Protein AF-A0A350YYF0-F1 (afdb_monomer_lite)

Structure (mmCIF, N/CA/C/O backbone):
data_AF-A0A350YYF0-F1
#
_entry.id   AF-A0A350YYF0-F1
#
loop_
_atom_site.group_PDB
_atom_site.id
_atom_site.type_symbol
_atom_site.label_atom_id
_atom_site.label_alt_id
_atom_site.label_comp_id
_atom_site.label_asym_id
_atom_site.label_entity_id
_atom_site.label_seq_id
_atom_site.pdbx_PDB_ins_code
_atom_site.Cartn_x
_atom_site.Cartn_y
_atom_site.Cartn_z
_atom_site.occupancy
_atom_site.B_iso_or_equiv
_atom_site.auth_seq_id
_atom_site.auth_comp_id
_atom_site.auth_asym_id
_atom_site.auth_atom_id
_atom_site.pdbx_PDB_model_num
ATOM 1 N N . GLN A 1 1 ? 8.478 -20.900 1.222 1.00 65.31 1 GLN A N 1
ATOM 2 C CA . GLN A 1 1 ? 7.999 -19.758 0.409 1.00 65.31 1 GLN A CA 1
ATOM 3 C C . GLN A 1 1 ? 6.576 -19.443 0.838 1.00 65.31 1 GLN A C 1
ATOM 5 O O . GLN A 1 1 ? 5.754 -20.353 0.824 1.00 65.31 1 GLN A O 1
ATOM 10 N N . SER A 1 2 ? 6.290 -18.200 1.234 1.00 78.44 2 SER A N 1
ATOM 11 C CA . SER A 1 2 ? 4.990 -17.809 1.803 1.00 78.44 2 SER A CA 1
ATOM 12 C C . SER A 1 2 ? 3.813 -18.087 0.863 1.00 78.44 2 SER A C 1
ATOM 14 O O . SER A 1 2 ? 2.795 -18.590 1.321 1.00 78.44 2 SER A O 1
ATOM 16 N N . TYR A 1 3 ? 3.976 -17.880 -0.450 1.00 80.44 3 TYR A N 1
ATOM 17 C CA . TYR A 1 3 ? 2.902 -18.092 -1.429 1.00 80.44 3 TYR A CA 1
ATOM 18 C C . TYR A 1 3 ? 2.475 -19.553 -1.605 1.00 80.44 3 TYR A C 1
ATOM 20 O O . TYR A 1 3 ? 1.284 -19.843 -1.720 1.00 80.44 3 TYR A O 1
ATOM 28 N N . LYS A 1 4 ? 3.441 -20.479 -1.588 1.00 78.81 4 LYS A N 1
ATOM 29 C CA . LYS A 1 4 ? 3.162 -21.917 -1.658 1.00 78.81 4 LYS A CA 1
ATOM 30 C C . LYS A 1 4 ? 2.456 -22.400 -0.391 1.00 78.81 4 LYS A C 1
ATOM 32 O O . LYS A 1 4 ? 1.535 -23.203 -0.476 1.00 78.81 4 LYS A O 1
ATOM 37 N N . ASN A 1 5 ? 2.883 -21.899 0.770 1.00 87.50 5 ASN A N 1
ATOM 38 C CA . ASN A 1 5 ? 2.362 -22.333 2.065 1.00 87.50 5 ASN A CA 1
ATOM 39 C C . ASN A 1 5 ? 0.968 -21.763 2.363 1.00 87.50 5 ASN A C 1
ATOM 41 O O . ASN A 1 5 ? 0.161 -22.460 2.965 1.00 87.50 5 ASN A O 1
ATOM 45 N N . SER A 1 6 ? 0.671 -20.530 1.936 1.00 87.25 6 SER A N 1
ATOM 46 C CA . SER A 1 6 ? -0.659 -19.928 2.113 1.00 87.25 6 SER A CA 1
ATOM 47 C C . SER A 1 6 ? -1.697 -20.440 1.113 1.00 87.25 6 SER A C 1
ATOM 49 O O . SER A 1 6 ? -2.891 -20.253 1.313 1.00 87.25 6 SER A O 1
ATOM 51 N N . GLY A 1 7 ? -1.260 -21.053 0.008 1.00 90.31 7 GLY A N 1
ATOM 52 C CA . GLY A 1 7 ? -2.136 -21.483 -1.081 1.00 90.31 7 GLY A CA 1
ATOM 53 C C . GLY A 1 7 ? -2.574 -20.356 -2.022 1.00 90.31 7 GLY A C 1
ATOM 54 O O . GLY A 1 7 ? -3.234 -20.648 -3.019 1.00 90.31 7 GLY A O 1
ATOM 55 N N . ILE A 1 8 ? -2.168 -19.103 -1.768 1.00 89.00 8 ILE A N 1
ATOM 56 C CA . ILE A 1 8 ? -2.560 -17.946 -2.589 1.00 89.00 8 ILE A CA 1
ATOM 57 C C . ILE A 1 8 ? -2.099 -18.093 -4.039 1.00 89.00 8 ILE A C 1
ATOM 59 O O . ILE A 1 8 ? -2.835 -17.747 -4.955 1.00 89.00 8 ILE A O 1
ATOM 63 N N . GLU A 1 9 ? -0.915 -18.672 -4.267 1.00 91.19 9 GLU A N 1
ATOM 64 C CA . GLU A 1 9 ? -0.408 -18.881 -5.625 1.00 91.19 9 GLU A CA 1
ATOM 65 C C . GLU A 1 9 ? -1.273 -19.858 -6.415 1.00 91.19 9 GLU A C 1
ATOM 67 O O . GLU A 1 9 ? -1.524 -19.636 -7.597 1.00 91.19 9 GLU A O 1
ATOM 72 N N . ARG A 1 10 ? -1.740 -20.924 -5.759 1.00 93.25 10 ARG A N 1
ATOM 73 C CA . ARG A 1 10 ? -2.623 -21.908 -6.384 1.00 93.25 10 ARG A CA 1
ATOM 74 C C . ARG A 1 10 ? -3.952 -21.259 -6.754 1.00 93.25 10 ARG A C 1
ATOM 76 O O . ARG A 1 10 ? -4.316 -21.280 -7.919 1.00 93.25 10 ARG A O 1
ATOM 83 N N . VAL A 1 11 ? -4.612 -20.614 -5.788 1.00 94.44 11 VAL A N 1
ATOM 84 C CA . VAL A 1 11 ? -5.923 -19.974 -6.003 1.00 94.44 11 VAL A CA 1
ATOM 85 C C . VAL A 1 11 ? -5.847 -18.887 -7.079 1.00 94.44 11 VAL A C 1
ATOM 87 O O . VAL A 1 11 ? -6.712 -18.822 -7.945 1.00 94.44 11 VAL A O 1
ATOM 90 N N . ALA A 1 12 ? -4.790 -18.070 -7.076 1.00 93.12 12 ALA A N 1
ATOM 91 C CA . ALA A 1 12 ? -4.581 -17.052 -8.101 1.00 93.12 12 ALA A CA 1
ATOM 92 C C . ALA A 1 12 ? -4.430 -17.673 -9.500 1.00 93.12 12 ALA A C 1
ATOM 94 O O . ALA A 1 12 ? -5.075 -17.221 -10.443 1.00 93.12 12 ALA A O 1
ATOM 95 N N . LYS A 1 13 ? -3.617 -18.729 -9.637 1.00 93.88 13 LYS A N 1
ATOM 96 C CA . LYS A 1 13 ? -3.420 -19.420 -10.921 1.00 93.88 13 LYS A CA 1
ATOM 97 C C . LYS A 1 13 ? -4.689 -20.120 -11.407 1.00 93.88 13 LYS A C 1
ATOM 99 O O . LYS A 1 13 ? -4.970 -20.057 -12.601 1.00 93.88 13 LYS A O 1
ATOM 104 N N . ASP A 1 14 ? -5.463 -20.721 -10.505 1.00 96.25 14 ASP A N 1
ATOM 105 C CA . ASP A 1 14 ? -6.756 -21.343 -10.824 1.00 96.25 14 ASP A CA 1
ATOM 106 C C . ASP A 1 14 ? -7.760 -20.303 -11.360 1.00 96.25 14 ASP A C 1
ATOM 108 O O . ASP A 1 14 ? -8.559 -20.605 -12.243 1.00 96.25 14 ASP A O 1
ATOM 112 N N . ALA A 1 15 ? -7.661 -19.051 -10.897 1.00 96.12 15 ALA A N 1
ATOM 113 C CA . ALA A 1 15 ? -8.412 -17.900 -11.405 1.00 96.12 15 ALA A CA 1
ATOM 114 C C . ALA A 1 15 ? -7.751 -17.202 -12.618 1.00 96.12 15 ALA A C 1
ATOM 116 O O . ALA A 1 15 ? -8.106 -16.071 -12.947 1.00 96.12 15 ALA A O 1
ATOM 117 N N . ALA A 1 16 ? -6.778 -17.845 -13.277 1.00 95.50 16 ALA A N 1
ATOM 118 C CA . ALA A 1 16 ? -6.011 -17.317 -14.412 1.00 95.50 16 ALA A CA 1
ATOM 119 C C . ALA A 1 16 ? -5.193 -16.034 -14.129 1.00 95.50 16 ALA A C 1
ATOM 121 O O . ALA A 1 16 ? -4.738 -15.361 -15.059 1.00 95.50 16 ALA A O 1
ATOM 122 N N . ALA A 1 17 ? -4.941 -15.711 -12.858 1.00 94.44 17 ALA A N 1
ATOM 123 C CA . ALA A 1 17 ? -4.064 -14.615 -12.470 1.00 94.44 17 ALA A CA 1
ATOM 124 C C . ALA A 1 17 ? -2.583 -15.033 -12.485 1.00 94.44 17 ALA A C 1
ATOM 126 O O . ALA A 1 17 ? -2.217 -16.203 -12.334 1.00 94.44 17 ALA A O 1
ATOM 127 N N . ARG A 1 18 ? -1.700 -14.042 -12.643 1.00 92.56 18 ARG A N 1
ATOM 128 C CA . ARG A 1 18 ? -0.244 -14.219 -12.554 1.00 92.56 18 ARG A CA 1
ATOM 129 C C . ARG A 1 18 ? 0.251 -13.743 -11.196 1.00 92.56 18 ARG A C 1
ATOM 131 O O . ARG A 1 18 ? -0.083 -12.643 -10.770 1.00 92.56 18 ARG A O 1
ATOM 138 N N . VAL A 1 19 ? 1.092 -14.551 -10.556 1.00 91.44 19 VAL A N 1
ATOM 139 C CA . VAL A 1 19 ? 1.782 -14.184 -9.313 1.00 91.44 19 VAL A CA 1
ATOM 140 C C . VAL A 1 19 ? 3.230 -13.875 -9.645 1.00 91.44 19 VAL A C 1
ATOM 142 O O . VAL A 1 19 ? 3.943 -14.733 -10.165 1.00 91.44 19 VAL A O 1
ATOM 145 N N . TYR A 1 20 ? 3.652 -12.648 -9.354 1.00 91.44 20 TYR A N 1
ATOM 146 C CA . TYR A 1 20 ? 5.023 -12.210 -9.577 1.00 91.44 20 TYR A CA 1
ATOM 147 C C . TYR A 1 20 ? 5.822 -12.270 -8.270 1.00 91.44 20 TYR A C 1
ATOM 149 O O . TYR A 1 20 ? 5.313 -11.860 -7.224 1.00 91.44 20 TYR A O 1
ATOM 157 N N . PRO A 1 21 ? 7.051 -12.811 -8.293 1.00 89.75 21 PRO A N 1
ATOM 158 C CA . PRO A 1 21 ? 7.863 -12.944 -7.094 1.00 89.75 21 PRO A CA 1
ATOM 159 C C . PRO A 1 21 ? 8.482 -11.605 -6.678 1.00 89.75 21 PRO A C 1
ATOM 161 O O . PRO A 1 21 ? 9.102 -10.919 -7.483 1.00 89.75 21 PRO A O 1
ATOM 164 N N . ALA A 1 22 ? 8.416 -11.298 -5.383 1.00 88.75 22 ALA A N 1
ATOM 165 C CA . ALA A 1 22 ? 9.058 -10.124 -4.784 1.00 88.75 22 ALA A CA 1
ATOM 166 C C . ALA A 1 22 ? 10.466 -10.411 -4.208 1.00 88.75 22 ALA A C 1
ATOM 168 O O . ALA A 1 22 ? 11.003 -9.634 -3.426 1.00 88.75 22 ALA A O 1
ATOM 169 N N . ASN A 1 23 ? 11.060 -11.564 -4.533 1.00 89.62 23 ASN A N 1
ATOM 170 C CA . ASN A 1 23 ? 12.356 -12.012 -4.006 1.00 89.62 23 ASN A CA 1
ATOM 171 C C . ASN A 1 23 ? 13.436 -12.175 -5.092 1.00 89.62 23 ASN A C 1
ATOM 173 O O . ASN A 1 23 ? 14.448 -12.832 -4.850 1.00 89.62 23 ASN A O 1
ATOM 177 N N . ASP A 1 24 ? 13.219 -11.608 -6.280 1.00 92.50 24 ASP A N 1
ATOM 178 C CA . ASP A 1 24 ? 14.146 -11.660 -7.410 1.00 92.50 24 ASP A CA 1
ATOM 179 C C . ASP A 1 24 ? 14.297 -10.272 -8.053 1.00 92.50 24 ASP A C 1
ATOM 181 O O . ASP A 1 24 ? 13.342 -9.721 -8.602 1.00 92.50 24 ASP A O 1
ATOM 185 N N . ALA A 1 25 ? 15.518 -9.726 -8.007 1.00 92.81 25 ALA A N 1
ATOM 186 C CA . ALA A 1 25 ? 15.853 -8.382 -8.481 1.00 92.81 25 ALA A CA 1
ATOM 187 C C . ALA A 1 25 ? 15.497 -8.149 -9.956 1.00 92.81 25 ALA A C 1
ATOM 189 O O . ALA A 1 25 ? 15.273 -7.010 -10.358 1.00 92.81 25 ALA A O 1
ATOM 190 N N . ARG A 1 26 ? 15.423 -9.211 -10.771 1.00 95.00 26 ARG A N 1
ATOM 191 C CA . ARG A 1 26 ? 15.107 -9.113 -12.206 1.00 95.00 26 ARG A CA 1
ATOM 192 C C . ARG A 1 26 ? 13.713 -8.547 -12.473 1.00 95.00 26 ARG A C 1
ATOM 194 O O . ARG A 1 26 ? 13.477 -8.034 -13.563 1.00 95.00 26 ARG A O 1
ATOM 201 N N . TYR A 1 27 ? 12.812 -8.624 -11.493 1.00 95.69 27 TYR A N 1
ATOM 202 C CA . TYR A 1 27 ? 11.470 -8.044 -11.566 1.00 95.69 27 TYR A CA 1
ATOM 203 C C . TYR A 1 27 ? 11.419 -6.580 -11.137 1.00 95.69 27 TYR A C 1
ATOM 205 O O . TYR A 1 27 ? 10.331 -6.018 -11.069 1.00 95.69 27 TYR A O 1
ATOM 213 N N . TYR A 1 28 ? 12.554 -5.944 -10.847 1.00 95.75 28 TYR A N 1
ATOM 214 C CA . TYR A 1 28 ? 12.603 -4.567 -10.378 1.00 95.75 28 TYR A CA 1
ATOM 215 C C . TYR A 1 28 ? 13.338 -3.673 -11.375 1.00 95.75 28 TYR A C 1
ATOM 217 O O . TYR A 1 28 ? 14.234 -4.105 -12.097 1.00 95.75 28 TYR A O 1
ATOM 225 N N . SER A 1 29 ? 12.931 -2.412 -11.438 1.00 93.69 29 SER A N 1
ATOM 226 C CA . SER A 1 29 ? 13.503 -1.401 -12.327 1.00 93.69 29 SER A CA 1
ATOM 227 C C . SER A 1 29 ? 13.501 -0.040 -11.647 1.00 93.69 29 SER A C 1
ATOM 229 O O . SER A 1 29 ? 12.696 0.197 -10.747 1.00 93.69 29 SER A O 1
ATOM 231 N N . LEU A 1 30 ? 14.381 0.857 -12.087 1.00 91.38 30 LEU A N 1
ATOM 232 C CA . LEU A 1 30 ? 14.397 2.257 -11.670 1.00 91.38 30 LEU A CA 1
ATOM 233 C C . LEU A 1 30 ? 13.625 3.076 -12.715 1.00 91.38 30 LEU A C 1
ATOM 235 O O . LEU A 1 30 ? 14.156 3.270 -13.809 1.00 91.38 30 LEU A O 1
ATOM 239 N N . PRO A 1 31 ? 12.393 3.541 -12.438 1.00 88.44 31 PRO A N 1
ATOM 240 C CA . PRO A 1 31 ? 11.708 4.432 -13.363 1.00 88.44 31 PRO A CA 1
ATOM 241 C C . PRO A 1 31 ? 12.463 5.752 -13.463 1.00 88.44 31 PRO A C 1
ATOM 243 O O . PRO A 1 31 ? 12.948 6.270 -12.456 1.00 88.44 31 PRO A O 1
ATOM 246 N N . GLU A 1 32 ? 12.506 6.330 -14.659 1.00 84.31 32 GLU A N 1
ATOM 247 C CA . GLU A 1 32 ? 13.204 7.593 -14.917 1.00 84.31 32 GLU A CA 1
ATOM 248 C C . GLU A 1 32 ? 12.725 8.719 -13.985 1.00 84.31 32 GLU A C 1
ATOM 250 O O . GLU A 1 32 ? 13.536 9.422 -13.380 1.00 84.31 32 GLU A O 1
ATOM 255 N N . SER A 1 33 ? 11.413 8.795 -13.749 1.00 82.50 33 SER A N 1
ATOM 256 C CA . SER A 1 33 ? 10.774 9.756 -12.841 1.00 82.50 33 SER A CA 1
ATOM 257 C C . SER A 1 33 ? 11.126 9.569 -11.359 1.00 82.50 33 SER A C 1
ATOM 259 O O . SER A 1 33 ? 10.809 10.434 -10.549 1.00 82.50 33 SER A O 1
ATOM 261 N N . MET A 1 34 ? 11.763 8.456 -10.980 1.00 79.62 34 MET A N 1
ATOM 262 C CA . MET A 1 34 ? 12.244 8.181 -9.618 1.00 79.62 34 MET A CA 1
ATOM 263 C C . MET A 1 34 ? 13.760 7.941 -9.554 1.00 79.62 34 MET A C 1
ATOM 265 O O . MET A 1 34 ? 14.285 7.544 -8.511 1.00 79.62 34 MET A O 1
ATOM 269 N N . SER A 1 35 ? 14.480 8.229 -10.643 1.00 71.06 35 SER A N 1
ATOM 270 C CA . SER A 1 35 ? 15.930 8.028 -10.762 1.00 71.06 35 SER A CA 1
ATOM 271 C C . SER A 1 35 ? 16.732 8.730 -9.661 1.00 71.06 35 SER A C 1
ATOM 273 O O . SER A 1 35 ? 17.637 8.130 -9.082 1.00 71.06 35 SER A O 1
ATOM 275 N N . TYR A 1 36 ? 16.332 9.948 -9.286 1.00 68.69 36 TYR A N 1
ATOM 276 C CA . TYR A 1 36 ? 16.974 10.746 -8.237 1.00 68.69 36 TYR A CA 1
ATOM 277 C C . TYR A 1 36 ? 16.964 10.087 -6.849 1.00 68.69 36 TYR A C 1
ATOM 279 O O . TYR A 1 36 ? 17.801 10.420 -6.015 1.00 68.69 36 TYR A O 1
ATOM 287 N N . LYS A 1 37 ? 16.062 9.126 -6.601 1.00 71.94 37 LYS A N 1
ATOM 288 C CA . LYS A 1 37 ? 15.979 8.407 -5.320 1.00 71.94 37 LYS A CA 1
ATOM 289 C C . LYS A 1 37 ? 16.738 7.085 -5.299 1.00 71.94 37 LYS A C 1
ATOM 291 O O . LYS A 1 37 ? 16.915 6.512 -4.230 1.00 71.94 37 LYS A O 1
ATOM 296 N N . SER A 1 38 ? 17.187 6.578 -6.451 1.00 81.50 38 SER A N 1
ATOM 297 C CA . SER A 1 38 ? 17.850 5.265 -6.554 1.00 81.50 38 SER A CA 1
ATOM 298 C C . SER A 1 38 ? 17.038 4.108 -5.932 1.00 81.50 38 SER A C 1
ATOM 300 O O . SER A 1 38 ? 17.604 3.158 -5.379 1.00 81.50 38 SER A O 1
ATOM 302 N N . ILE A 1 39 ? 15.701 4.185 -6.014 1.00 85.88 39 ILE A N 1
ATOM 303 C CA . ILE A 1 39 ? 14.769 3.166 -5.510 1.00 85.88 39 ILE A CA 1
ATOM 304 C C . ILE A 1 39 ? 14.329 2.274 -6.671 1.00 85.88 39 ILE A C 1
ATOM 306 O O . ILE A 1 39 ? 13.674 2.725 -7.608 1.00 85.88 39 ILE A O 1
ATOM 310 N N . LEU A 1 40 ? 14.657 0.986 -6.587 1.00 92.44 40 LEU A N 1
ATOM 311 C CA . LEU A 1 40 ? 14.166 -0.028 -7.516 1.00 92.44 40 LEU A CA 1
ATOM 312 C C . LEU A 1 40 ? 12.766 -0.482 -7.098 1.00 92.44 40 LEU A C 1
ATOM 314 O O . LEU A 1 40 ? 12.577 -0.928 -5.962 1.00 92.44 40 LEU A O 1
ATOM 318 N N . ILE A 1 41 ? 11.812 -0.415 -8.025 1.00 94.38 41 ILE A N 1
ATOM 319 C CA . ILE A 1 41 ? 10.421 -0.818 -7.793 1.00 94.38 41 ILE A CA 1
ATOM 320 C C . ILE A 1 41 ? 10.000 -1.943 -8.733 1.00 94.38 41 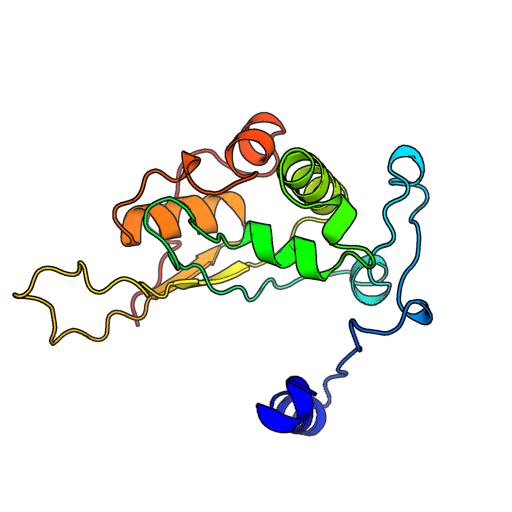ILE A C 1
ATOM 322 O O . ILE A 1 41 ? 10.558 -2.104 -9.819 1.00 94.38 41 ILE A O 1
ATOM 326 N N . HIS A 1 42 ? 8.995 -2.706 -8.321 1.00 96.25 42 HIS A N 1
ATOM 327 C CA . HIS A 1 42 ? 8.527 -3.873 -9.053 1.00 96.25 42 HIS A CA 1
ATOM 328 C C . HIS A 1 42 ? 7.919 -3.501 -10.425 1.00 96.25 42 HIS A C 1
ATOM 330 O O . HIS A 1 42 ? 7.028 -2.658 -10.525 1.00 96.25 42 HIS A O 1
ATOM 336 N N . GLN A 1 43 ? 8.338 -4.176 -11.495 1.00 95.81 43 GLN A N 1
ATOM 337 C CA . GLN A 1 43 ? 7.934 -3.905 -12.882 1.00 95.81 43 GLN A CA 1
ATOM 338 C C . GLN A 1 43 ? 6.429 -4.081 -13.106 1.00 95.81 43 GLN A C 1
ATOM 340 O O . GLN A 1 43 ? 5.834 -3.341 -13.881 1.00 95.81 43 GLN A O 1
ATOM 345 N N . ALA A 1 44 ? 5.779 -5.014 -12.400 1.00 95.56 44 ALA A N 1
ATOM 346 C CA . ALA A 1 44 ? 4.318 -5.136 -12.464 1.00 95.56 44 ALA A CA 1
ATOM 347 C C . ALA A 1 44 ? 3.603 -3.843 -12.027 1.00 95.56 44 ALA A C 1
ATOM 349 O O . ALA A 1 44 ? 2.589 -3.492 -12.612 1.00 95.56 44 ALA A O 1
ATOM 350 N N . PHE A 1 45 ? 4.152 -3.105 -11.056 1.00 95.69 45 PHE A N 1
ATOM 351 C CA . PHE A 1 45 ? 3.612 -1.812 -10.629 1.00 95.69 45 PHE A CA 1
ATOM 352 C C . PHE A 1 45 ? 3.916 -0.700 -11.645 1.00 95.69 45 PHE A C 1
ATOM 354 O O . PHE A 1 45 ? 3.051 0.127 -11.937 1.00 95.69 45 PHE A O 1
ATOM 361 N N . VAL A 1 46 ? 5.103 -0.721 -12.264 1.00 94.94 46 VAL A N 1
ATOM 362 C CA . VAL A 1 46 ? 5.456 0.182 -13.379 1.00 94.94 46 VAL A CA 1
ATOM 363 C C . VAL A 1 46 ? 4.479 0.023 -14.545 1.00 94.94 46 VAL A C 1
ATOM 365 O O . VAL A 1 46 ? 3.957 1.017 -15.043 1.00 94.94 46 VAL A O 1
ATOM 368 N N . ASN A 1 47 ? 4.175 -1.219 -14.919 1.00 94.81 47 ASN A N 1
ATOM 369 C CA . ASN A 1 47 ? 3.379 -1.548 -16.102 1.00 94.81 47 ASN A CA 1
ATOM 370 C C . ASN A 1 47 ? 1.862 -1.562 -15.858 1.00 94.81 47 ASN A C 1
ATOM 372 O O . ASN A 1 47 ? 1.108 -1.701 -16.813 1.00 94.81 47 ASN A O 1
ATOM 376 N N . ALA A 1 48 ? 1.401 -1.474 -14.608 1.00 95.69 48 ALA A N 1
ATOM 377 C CA . ALA A 1 48 ? -0.025 -1.503 -14.298 1.00 95.69 48 ALA A CA 1
ATOM 378 C C . ALA A 1 48 ? -0.721 -0.192 -14.693 1.00 95.69 48 ALA A C 1
ATOM 380 O O . ALA A 1 48 ? -0.283 0.883 -14.280 1.00 95.69 48 ALA A O 1
ATOM 381 N N . ASP A 1 49 ? -1.839 -0.285 -15.410 1.00 96.44 49 ASP A N 1
ATOM 382 C CA . ASP A 1 49 ? -2.730 0.857 -15.660 1.00 96.44 49 ASP A CA 1
ATOM 383 C C . ASP A 1 49 ? -3.610 1.156 -14.438 1.00 96.44 49 ASP A C 1
ATOM 385 O O . ASP A 1 49 ? -3.839 2.309 -14.073 1.00 96.44 49 ASP A O 1
ATOM 389 N N . ILE A 1 50 ? -4.074 0.089 -13.782 1.00 96.75 50 ILE A N 1
ATOM 390 C CA . ILE A 1 50 ? -4.946 0.125 -12.609 1.00 96.75 50 ILE A CA 1
ATOM 391 C C . ILE A 1 50 ? -4.293 -0.677 -11.487 1.00 96.75 50 ILE A C 1
ATOM 393 O O . ILE A 1 50 ? -3.803 -1.788 -11.696 1.00 96.75 50 ILE A O 1
ATOM 397 N N . ILE A 1 51 ? -4.323 -0.120 -10.283 1.00 97.81 51 ILE A N 1
ATOM 398 C CA . ILE A 1 51 ? -3.846 -0.731 -9.053 1.00 97.81 51 ILE A CA 1
ATOM 399 C C . ILE A 1 51 ? -5.006 -0.820 -8.071 1.00 97.81 51 ILE A C 1
ATOM 401 O O . ILE A 1 51 ? -5.631 0.180 -7.714 1.00 97.81 51 ILE A O 1
ATOM 405 N N . ILE A 1 52 ? -5.222 -2.039 -7.588 1.00 97.62 52 ILE A N 1
ATOM 406 C CA . ILE A 1 52 ? -6.074 -2.323 -6.440 1.00 97.62 52 ILE A CA 1
ATOM 407 C C . ILE A 1 52 ? -5.152 -2.720 -5.288 1.00 97.62 52 ILE A C 1
ATOM 409 O O . ILE A 1 52 ? -4.431 -3.715 -5.372 1.00 97.62 52 ILE A O 1
ATOM 413 N N . ASN A 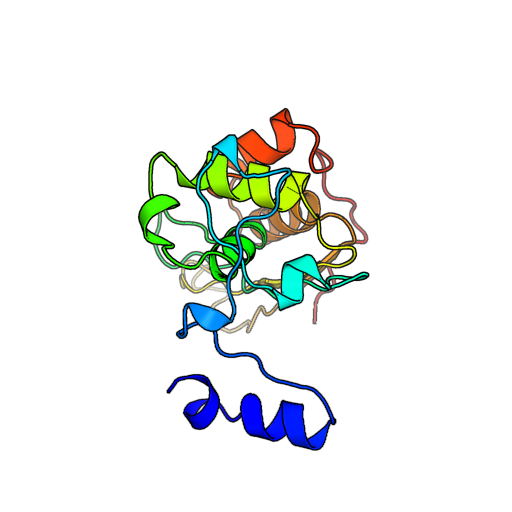1 53 ? -5.151 -1.923 -4.226 1.00 97.56 53 ASN A N 1
ATOM 414 C CA . ASN A 1 53 ? -4.379 -2.166 -3.019 1.00 97.56 53 ASN A CA 1
ATOM 415 C C . ASN A 1 53 ? -5.200 -3.020 -2.043 1.00 97.56 53 ASN A C 1
ATOM 417 O O . ASN A 1 53 ? -6.307 -2.638 -1.668 1.00 97.56 53 ASN A O 1
ATOM 421 N N . LEU A 1 54 ? -4.645 -4.156 -1.615 1.00 95.81 54 LEU A N 1
ATOM 422 C CA . LEU A 1 54 ? -5.278 -5.099 -0.682 1.00 95.81 54 LEU A CA 1
ATOM 423 C C . LEU A 1 54 ? -4.422 -5.275 0.586 1.00 95.81 54 LEU A C 1
ATOM 425 O O . LEU A 1 54 ? -3.729 -6.287 0.717 1.00 95.81 54 LEU A O 1
ATOM 429 N N . PRO A 1 55 ? -4.369 -4.269 1.477 1.00 94.81 55 PRO A N 1
ATOM 430 C CA . PRO A 1 55 ? -3.558 -4.319 2.686 1.00 94.81 55 PRO A CA 1
ATOM 431 C C . PRO A 1 55 ? -4.311 -4.898 3.891 1.00 94.81 55 PRO A C 1
ATOM 433 O O . PRO A 1 55 ? -5.540 -4.960 3.915 1.00 94.81 55 PRO A O 1
ATOM 436 N N . VAL A 1 56 ? -3.545 -5.223 4.935 1.00 91.56 56 VAL A N 1
ATOM 437 C CA . VAL A 1 56 ? -4.059 -5.426 6.295 1.00 91.56 56 VAL A CA 1
ATOM 438 C C . VAL A 1 56 ? -3.611 -4.246 7.153 1.00 91.56 56 VAL A C 1
ATOM 440 O O . VAL A 1 56 ? -2.409 -4.016 7.305 1.00 91.56 56 VAL A O 1
ATOM 443 N N . VAL A 1 57 ? -4.570 -3.512 7.714 1.00 91.19 57 VAL A N 1
ATOM 444 C CA . VAL A 1 57 ? -4.337 -2.458 8.701 1.00 91.19 57 VAL A CA 1
ATOM 445 C C . VAL A 1 57 ? -4.380 -3.077 10.087 1.00 91.19 57 VAL A C 1
ATOM 447 O O . VAL A 1 57 ? -5.375 -3.687 10.476 1.00 91.19 57 VAL A O 1
ATOM 450 N N . SER A 1 58 ? -3.289 -2.943 10.832 1.00 87.12 58 SER A N 1
ATOM 451 C CA . SER A 1 58 ? -3.129 -3.604 12.127 1.00 87.12 58 SER A CA 1
ATOM 452 C C . SER A 1 58 ? -2.309 -2.772 13.102 1.00 87.12 58 SER A C 1
ATOM 454 O O . SER A 1 58 ? -1.564 -1.865 12.727 1.00 87.12 58 SER A O 1
ATOM 456 N N . MET A 1 59 ? -2.431 -3.111 14.382 1.00 81.81 59 MET A N 1
ATOM 457 C CA . MET A 1 59 ? -1.604 -2.565 15.454 1.00 81.81 59 MET A CA 1
ATOM 458 C C . MET A 1 59 ? -0.838 -3.711 16.126 1.00 81.81 59 MET A C 1
ATOM 460 O O . MET A 1 59 ? -1.268 -4.190 17.175 1.00 81.81 59 MET A O 1
ATOM 464 N N . PRO A 1 60 ? 0.280 -4.179 15.544 1.00 69.06 60 PRO A N 1
ATOM 465 C CA . PRO A 1 60 ? 1.057 -5.288 16.102 1.00 69.06 60 PRO A CA 1
ATOM 466 C C . PRO A 1 60 ? 1.727 -4.957 17.446 1.00 69.06 60 PRO A C 1
ATOM 468 O O . PRO A 1 60 ? 2.096 -5.859 18.197 1.00 69.06 60 PRO A O 1
ATOM 471 N N . ARG A 1 61 ? 1.945 -3.668 17.760 1.00 68.00 61 ARG A N 1
ATOM 472 C CA . ARG A 1 61 ? 2.569 -3.176 19.009 1.00 68.00 61 ARG A CA 1
ATOM 473 C C . ARG A 1 61 ? 1.952 -1.833 19.407 1.00 68.00 61 ARG A C 1
ATOM 475 O O . ARG A 1 61 ? 1.462 -1.129 18.533 1.00 68.00 61 ARG A O 1
ATOM 482 N N . GLU A 1 62 ? 2.010 -1.467 20.692 1.00 62.44 62 GLU A N 1
ATOM 483 C CA . GLU A 1 62 ? 1.338 -0.268 21.246 1.00 62.44 62 GLU A CA 1
ATOM 484 C C . GLU A 1 62 ? 1.687 1.057 20.539 1.00 62.44 62 GLU A C 1
ATOM 486 O O . GLU A 1 62 ? 0.877 1.976 20.544 1.00 62.44 62 GLU A O 1
ATOM 491 N N . GLU A 1 63 ? 2.848 1.147 19.887 1.00 64.62 63 GLU A N 1
ATOM 492 C CA . GLU A 1 63 ? 3.322 2.362 19.201 1.00 64.62 63 GLU A CA 1
ATOM 493 C C . GLU A 1 63 ? 3.502 2.180 17.686 1.00 64.62 63 GLU A C 1
ATOM 495 O O . GLU A 1 63 ? 4.018 3.063 17.003 1.00 64.62 63 GLU A O 1
ATOM 500 N N . GLN A 1 64 ? 3.125 1.022 17.140 1.00 73.31 64 GLN A N 1
ATOM 501 C CA . GLN A 1 64 ? 3.325 0.721 15.728 1.00 73.31 64 GLN A CA 1
ATOM 502 C C . GLN A 1 64 ? 1.995 0.375 15.080 1.00 73.31 64 GLN A C 1
ATOM 504 O O . GLN A 1 64 ? 1.521 -0.755 15.187 1.00 73.31 64 GLN A O 1
ATOM 509 N N . VAL A 1 65 ? 1.434 1.348 14.367 1.00 82.69 65 VAL A N 1
ATOM 510 C CA . VAL A 1 65 ? 0.285 1.141 13.488 1.00 82.69 65 VAL A CA 1
ATOM 511 C C . VAL A 1 65 ? 0.806 0.885 12.082 1.00 82.69 65 VAL A C 1
ATOM 513 O O . VAL A 1 65 ? 1.634 1.640 11.566 1.00 82.69 65 VAL A O 1
ATOM 516 N N . LYS A 1 66 ? 0.358 -0.214 11.481 1.00 89.38 66 LYS A N 1
ATOM 517 C CA . LYS A 1 66 ? 0.606 -0.544 10.082 1.00 89.38 66 LYS A CA 1
ATOM 518 C C . LYS A 1 66 ? -0.625 -0.187 9.278 1.00 89.38 66 LYS A C 1
ATOM 520 O O . LYS A 1 66 ? -1.668 -0.790 9.493 1.00 89.38 66 LYS A O 1
ATOM 525 N N . GLY A 1 67 ? -0.485 0.800 8.399 1.00 93.50 67 GLY A N 1
ATOM 526 C CA . GLY A 1 67 ? -1.553 1.276 7.527 1.00 93.50 67 GLY A CA 1
ATOM 527 C C . GLY A 1 67 ? -1.555 0.599 6.158 1.00 93.50 67 GLY A C 1
ATOM 528 O O . GLY A 1 67 ? -0.629 -0.115 5.769 1.00 93.50 67 GLY A O 1
ATOM 529 N N . ALA A 1 68 ? -2.584 0.891 5.381 1.00 95.69 68 ALA A N 1
ATOM 530 C CA . ALA A 1 68 ? -2.723 0.596 3.973 1.00 95.69 68 ALA A CA 1
ATOM 531 C C . ALA A 1 68 ? -1.557 1.151 3.152 1.00 95.69 68 ALA A C 1
ATOM 533 O O . ALA A 1 68 ? -1.074 0.464 2.244 1.00 95.69 68 ALA A O 1
ATOM 534 N N . ILE A 1 69 ? -1.070 2.354 3.488 1.00 95.44 69 ILE A N 1
ATOM 535 C CA . ILE A 1 69 ? 0.089 2.961 2.821 1.00 95.44 69 ILE A CA 1
ATOM 536 C C . ILE A 1 69 ? 1.384 2.161 3.023 1.00 95.44 69 ILE A C 1
ATOM 538 O O . ILE A 1 69 ? 2.247 2.176 2.146 1.00 95.44 69 ILE A O 1
ATOM 542 N N . ASP A 1 70 ? 1.537 1.405 4.119 1.00 93.25 70 ASP A N 1
ATOM 543 C CA . ASP A 1 70 ? 2.730 0.574 4.338 1.00 93.25 70 ASP A CA 1
ATOM 544 C C . ASP A 1 70 ? 2.833 -0.560 3.305 1.00 93.25 70 ASP A C 1
ATOM 546 O O . ASP 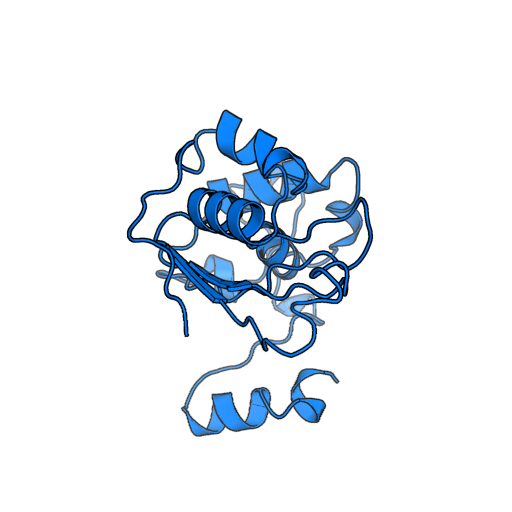A 1 70 ? 3.934 -1.064 3.056 1.00 93.25 70 ASP A O 1
ATOM 550 N N . ASN A 1 71 ? 1.718 -0.973 2.689 1.00 94.50 71 ASN A N 1
ATOM 551 C CA . ASN A 1 71 ? 1.711 -2.060 1.707 1.00 94.50 71 ASN A CA 1
ATOM 552 C C . ASN A 1 71 ? 2.510 -1.703 0.445 1.00 94.50 71 ASN A C 1
ATOM 554 O O . ASN A 1 71 ? 3.140 -2.566 -0.169 1.00 94.50 71 ASN A O 1
ATOM 558 N N . TYR A 1 72 ? 2.594 -0.410 0.122 1.00 94.19 72 TYR A N 1
ATOM 559 C CA . TYR A 1 72 ? 3.414 0.099 -0.975 1.00 94.19 72 TYR A CA 1
ATOM 560 C C . TYR A 1 72 ? 4.910 -0.177 -0.780 1.00 94.19 72 TYR A C 1
ATOM 562 O O . TYR A 1 72 ? 5.637 -0.367 -1.754 1.00 94.19 72 TYR A O 1
ATOM 570 N N . LEU A 1 73 ? 5.385 -0.303 0.462 1.00 91.94 73 LEU A N 1
ATOM 571 C CA . LEU A 1 73 ? 6.780 -0.659 0.737 1.00 91.94 73 LEU A CA 1
ATOM 572 C C . LEU A 1 73 ? 7.141 -2.072 0.246 1.00 91.94 73 LEU A C 1
ATOM 574 O O . LEU A 1 73 ? 8.321 -2.368 0.072 1.00 91.94 73 LEU A O 1
ATOM 578 N N . GLY A 1 74 ? 6.153 -2.946 0.017 1.00 91.06 74 GLY A N 1
ATOM 579 C CA . GLY A 1 74 ? 6.356 -4.268 -0.587 1.00 91.06 74 GLY A CA 1
ATOM 580 C C . GLY A 1 74 ? 6.749 -4.219 -2.068 1.00 91.06 74 GLY A C 1
ATOM 581 O O . GLY A 1 74 ? 7.236 -5.210 -2.607 1.00 91.06 74 GLY A O 1
ATOM 582 N N . LEU A 1 75 ? 6.581 -3.066 -2.721 1.00 93.75 75 LEU A N 1
ATOM 583 C CA . LEU A 1 75 ? 6.942 -2.852 -4.122 1.00 93.75 75 LEU A CA 1
ATOM 584 C C . LEU A 1 75 ? 8.420 -2.497 -4.308 1.00 93.75 75 LEU A C 1
ATOM 586 O O . LEU A 1 75 ? 8.877 -2.429 -5.447 1.00 93.75 75 LEU A O 1
ATOM 590 N N . VAL A 1 76 ? 9.161 -2.266 -3.222 1.00 93.25 76 VAL A N 1
ATOM 591 C CA . VAL A 1 76 ? 10.570 -1.855 -3.239 1.00 93.25 76 VAL A CA 1
ATOM 592 C C . VAL A 1 76 ? 11.482 -3.070 -3.097 1.00 93.25 76 VAL A C 1
ATOM 594 O O . VAL A 1 76 ? 11.261 -3.906 -2.224 1.00 93.25 76 VAL A O 1
ATOM 597 N N . TRP A 1 77 ? 12.532 -3.150 -3.922 1.00 92.19 77 TRP A N 1
ATOM 598 C CA . TRP A 1 77 ? 13.509 -4.247 -3.871 1.00 92.19 77 TRP A CA 1
ATOM 599 C C . TRP A 1 77 ? 14.259 -4.280 -2.532 1.00 92.19 77 TRP A C 1
ATOM 601 O O . TRP A 1 77 ? 14.114 -5.190 -1.720 1.00 92.19 77 TRP A O 1
ATOM 611 N N . GLU A 1 78 ? 15.037 -3.236 -2.261 1.00 86.50 78 GLU A N 1
ATOM 612 C CA . GLU A 1 78 ? 15.800 -3.095 -1.024 1.00 86.50 78 GLU A CA 1
ATOM 613 C C . GLU A 1 78 ? 14.986 -2.309 -0.006 1.00 86.50 78 GLU A C 1
ATOM 615 O O . GLU A 1 78 ? 15.273 -1.148 0.283 1.00 86.50 78 GLU A O 1
ATOM 620 N N . ARG A 1 79 ? 13.953 -2.949 0.554 1.00 81.25 79 ARG A N 1
ATOM 621 C CA . ARG A 1 79 ? 13.037 -2.310 1.513 1.00 81.25 79 ARG A CA 1
ATOM 622 C C . ARG A 1 79 ? 13.757 -1.648 2.691 1.00 81.25 79 ARG A C 1
ATOM 624 O O . ARG A 1 79 ? 13.253 -0.663 3.212 1.00 81.25 79 ARG A O 1
ATOM 631 N N . ASN A 1 80 ? 14.950 -2.117 3.066 1.00 81.44 80 ASN A N 1
ATOM 632 C CA . ASN A 1 80 ? 15.786 -1.503 4.106 1.00 81.44 80 ASN A CA 1
ATOM 633 C C . ASN A 1 80 ? 16.132 -0.030 3.827 1.00 81.44 80 ASN A C 1
ATOM 635 O O . ASN A 1 80 ? 16.293 0.733 4.774 1.00 81.44 80 ASN A O 1
ATOM 639 N N . LYS A 1 81 ? 16.182 0.391 2.555 1.00 80.31 81 LYS A N 1
ATOM 640 C CA . LYS A 1 81 ? 16.336 1.805 2.167 1.00 80.31 81 LYS A CA 1
ATOM 641 C C . LYS A 1 81 ? 15.116 2.664 2.517 1.00 80.31 81 LYS A C 1
ATOM 643 O O . LYS A 1 81 ? 15.213 3.881 2.509 1.00 80.31 81 LYS A O 1
ATOM 648 N N . CYS A 1 82 ? 13.989 2.031 2.829 1.00 81.25 82 CYS A N 1
ATOM 649 C CA . CYS A 1 82 ? 12.695 2.648 3.092 1.00 81.25 82 CYS A CA 1
ATOM 650 C C . CYS A 1 82 ? 12.172 2.364 4.508 1.00 81.25 82 CYS A C 1
ATOM 652 O O . CYS A 1 82 ? 10.967 2.426 4.736 1.00 81.25 82 CYS A O 1
ATOM 654 N N . ILE A 1 83 ? 13.041 2.005 5.459 1.00 75.19 83 ILE A N 1
ATOM 655 C CA . ILE A 1 83 ? 12.664 1.778 6.864 1.00 75.19 83 ILE A CA 1
ATOM 656 C C . ILE A 1 83 ? 13.156 2.948 7.725 1.00 75.19 83 ILE A C 1
ATOM 658 O O . ILE A 1 83 ? 14.184 3.564 7.441 1.00 75.19 83 ILE A O 1
ATOM 662 N N . GLY A 1 84 ? 12.421 3.251 8.797 1.00 75.00 84 GLY A N 1
ATOM 663 C CA . GLY A 1 84 ? 12.783 4.294 9.753 1.00 75.00 84 GLY A CA 1
ATOM 664 C C . GLY A 1 84 ? 12.598 5.685 9.155 1.00 75.00 84 GLY A C 1
ATOM 665 O O . GLY A 1 84 ? 11.527 6.001 8.647 1.00 75.00 84 GLY A O 1
ATOM 666 N N . ILE A 1 85 ? 13.650 6.504 9.191 1.00 67.88 85 ILE A N 1
ATOM 667 C CA . ILE A 1 85 ? 13.611 7.917 8.769 1.00 67.88 85 ILE A CA 1
ATOM 668 C C . ILE A 1 85 ? 13.234 8.066 7.282 1.00 67.88 85 ILE A C 1
ATOM 670 O O . ILE A 1 85 ? 12.616 9.054 6.898 1.00 67.88 85 ILE A O 1
ATOM 674 N N . HIS A 1 86 ? 13.536 7.065 6.450 1.00 81.25 86 HIS A N 1
ATOM 675 C CA . HIS A 1 86 ? 13.258 7.098 5.010 1.00 81.25 86 HIS A CA 1
ATOM 676 C C . HIS A 1 86 ? 11.885 6.530 4.626 1.00 81.25 86 HIS A C 1
ATOM 678 O O . HIS A 1 86 ? 11.513 6.565 3.453 1.00 81.25 86 HIS A O 1
ATOM 684 N N . GLN A 1 87 ? 11.118 6.001 5.587 1.00 87.50 87 GLN A N 1
ATOM 685 C CA . GLN A 1 87 ? 9.842 5.350 5.295 1.00 87.50 87 GLN A CA 1
ATOM 686 C C . GLN A 1 87 ? 8.838 6.321 4.666 1.00 87.50 87 GLN A C 1
ATOM 688 O O . GLN A 1 87 ? 8.315 6.041 3.585 1.00 87.50 87 GLN A O 1
ATOM 693 N N . SER A 1 88 ? 8.608 7.471 5.302 1.00 88.38 88 SER A N 1
ATOM 694 C CA . SER A 1 88 ? 7.674 8.483 4.801 1.00 88.38 88 SER A CA 1
ATOM 695 C C . SER A 1 88 ? 8.061 8.980 3.408 1.00 88.38 88 SER A C 1
ATOM 697 O O . SER A 1 88 ? 7.209 9.132 2.531 1.00 88.38 88 SER A O 1
ATOM 699 N N . GLU A 1 89 ? 9.357 9.179 3.166 1.00 88.38 89 GLU A N 1
ATOM 700 C CA . GLU A 1 89 ? 9.848 9.612 1.863 1.00 88.38 89 GLU A CA 1
ATOM 701 C C . GLU A 1 89 ? 9.601 8.547 0.786 1.00 88.38 89 GLU A C 1
ATOM 703 O O . GLU A 1 89 ? 9.123 8.866 -0.305 1.00 88.38 89 GLU A O 1
ATOM 708 N N . CYS A 1 90 ? 9.879 7.276 1.072 1.00 90.38 90 CYS A N 1
ATOM 709 C CA . CYS A 1 90 ? 9.606 6.209 0.118 1.00 90.38 90 CYS A CA 1
ATOM 710 C C . CYS A 1 90 ? 8.112 6.092 -0.192 1.00 90.38 90 CYS A C 1
ATOM 712 O O . CYS A 1 90 ? 7.743 6.047 -1.363 1.00 90.38 90 CYS A O 1
ATOM 714 N N . ILE A 1 91 ? 7.253 6.089 0.832 1.00 92.75 91 ILE A N 1
ATOM 715 C CA . ILE A 1 91 ? 5.798 5.989 0.654 1.00 92.75 91 ILE A CA 1
ATOM 716 C C . ILE A 1 91 ? 5.286 7.137 -0.219 1.00 92.75 91 ILE A C 1
ATOM 718 O O . ILE A 1 91 ? 4.643 6.890 -1.238 1.00 92.75 91 ILE A O 1
ATOM 722 N N . THR A 1 92 ? 5.619 8.382 0.129 1.00 92.12 92 THR A N 1
ATOM 723 C CA . THR A 1 92 ? 5.176 9.561 -0.634 1.00 92.12 92 THR A CA 1
ATOM 724 C C . THR A 1 92 ? 5.667 9.525 -2.076 1.00 92.12 92 THR A C 1
ATOM 726 O O . THR A 1 92 ? 4.911 9.869 -2.980 1.00 92.12 92 THR A O 1
ATOM 729 N N . SER A 1 93 ? 6.883 9.036 -2.324 1.00 91.44 93 SER A N 1
ATOM 730 C CA . SER A 1 93 ? 7.418 8.875 -3.684 1.00 91.44 93 SER A CA 1
ATOM 731 C C . SER A 1 93 ? 6.630 7.858 -4.495 1.00 91.44 93 SER A C 1
ATOM 733 O O . SER A 1 93 ? 6.275 8.126 -5.640 1.00 91.44 93 SER A O 1
ATOM 735 N N . LEU A 1 94 ? 6.340 6.695 -3.906 1.00 93.69 94 LEU A N 1
ATOM 736 C CA . LEU A 1 94 ? 5.616 5.635 -4.598 1.00 93.69 94 LEU A CA 1
ATOM 737 C C . LEU A 1 94 ? 4.168 6.048 -4.881 1.00 93.69 94 LEU A C 1
ATOM 739 O O . LEU A 1 94 ? 3.677 5.814 -5.983 1.00 93.69 94 LEU A O 1
ATOM 743 N N . LEU A 1 95 ? 3.509 6.702 -3.921 1.00 94.62 95 LEU A N 1
ATOM 744 C CA . LEU A 1 95 ? 2.159 7.240 -4.089 1.00 94.62 95 LEU A CA 1
ATOM 745 C C . LEU A 1 95 ? 2.118 8.392 -5.104 1.00 94.62 95 LEU A C 1
ATOM 747 O O . LEU A 1 95 ? 1.205 8.435 -5.921 1.00 94.62 95 LEU A O 1
ATOM 751 N N . SER A 1 96 ? 3.124 9.275 -5.113 1.00 93.25 96 SER A N 1
ATOM 752 C CA . SER A 1 96 ? 3.241 10.339 -6.126 1.00 93.25 96 SER A CA 1
ATOM 753 C C . SER A 1 96 ? 3.483 9.772 -7.521 1.00 93.25 96 SER A C 1
ATOM 755 O O . SER A 1 96 ? 3.005 10.323 -8.507 1.00 93.25 96 SER A O 1
ATOM 757 N N . TYR A 1 97 ? 4.241 8.677 -7.615 1.00 93.62 97 TYR A N 1
ATOM 758 C CA . TYR A 1 97 ? 4.484 7.999 -8.880 1.00 93.62 97 TYR A CA 1
ATOM 759 C C . TYR A 1 97 ? 3.221 7.310 -9.396 1.00 93.62 97 TYR A C 1
ATOM 761 O O . TYR A 1 97 ? 2.888 7.455 -10.572 1.00 93.62 97 TYR A O 1
ATOM 769 N N . LYS A 1 98 ? 2.533 6.545 -8.537 1.00 94.06 98 LYS A N 1
ATOM 770 C CA . LYS A 1 98 ? 1.284 5.869 -8.899 1.00 94.06 98 LYS A CA 1
ATOM 771 C C . LYS A 1 98 ? 0.461 5.462 -7.667 1.00 94.06 98 LYS A C 1
ATOM 773 O O . LYS A 1 98 ? 0.681 4.406 -7.067 1.00 94.06 98 LYS A O 1
ATOM 778 N N . ALA A 1 99 ? -0.517 6.288 -7.307 1.00 95.06 99 ALA A N 1
ATOM 779 C CA . ALA A 1 99 ? -1.508 5.975 -6.278 1.00 95.06 99 ALA A CA 1
ATOM 780 C C . ALA A 1 99 ? -2.483 4.873 -6.748 1.00 95.06 99 ALA A C 1
ATOM 782 O O . ALA A 1 99 ? -2.680 4.710 -7.957 1.00 95.06 99 ALA A O 1
ATOM 783 N N . PRO A 1 100 ? -3.091 4.103 -5.827 1.00 97.25 100 PRO A N 1
ATOM 784 C CA . PRO A 1 100 ? -4.037 3.069 -6.207 1.00 97.25 100 PRO A CA 1
ATOM 785 C C . PRO A 1 100 ? -5.396 3.685 -6.531 1.00 97.25 100 PRO A C 1
ATOM 787 O O . PRO A 1 100 ? -5.829 4.611 -5.852 1.00 97.25 100 PRO A O 1
ATOM 790 N N . GLN A 1 101 ? -6.093 3.144 -7.528 1.00 96.25 101 GLN A N 1
ATOM 791 C CA . GLN A 1 101 ? -7.461 3.559 -7.850 1.00 96.25 101 GLN A CA 1
ATOM 792 C C . GLN A 1 101 ? -8.473 3.020 -6.838 1.00 96.25 101 GLN A C 1
ATOM 794 O O . GLN A 1 101 ? -9.554 3.577 -6.692 1.00 96.25 101 GLN A O 1
ATOM 799 N N . LEU A 1 102 ? -8.137 1.926 -6.153 1.00 96.19 102 LEU A N 1
ATOM 800 C CA . LEU A 1 102 ? -8.977 1.336 -5.123 1.00 96.19 102 LEU A CA 1
ATOM 801 C C . LEU A 1 102 ? -8.110 0.731 -4.025 1.00 96.19 102 LEU A C 1
ATOM 803 O O . LEU A 1 102 ? -7.163 -0.000 -4.303 1.00 96.19 102 LEU A O 1
ATOM 807 N N . THR A 1 103 ? -8.458 1.000 -2.776 1.00 96.25 103 THR A N 1
ATOM 808 C CA . THR A 1 103 ? -7.917 0.333 -1.595 1.00 96.25 103 THR A CA 1
ATOM 809 C C . THR A 1 103 ? -9.045 -0.406 -0.894 1.00 96.25 103 THR A C 1
ATOM 811 O O . THR A 1 103 ? -10.053 0.200 -0.535 1.00 96.25 103 THR A O 1
ATOM 814 N N . ILE A 1 104 ? -8.868 -1.713 -0.710 1.00 95.38 104 ILE A N 1
ATOM 815 C CA . ILE A 1 104 ? -9.744 -2.573 0.087 1.00 95.38 104 ILE A CA 1
ATOM 816 C C . ILE A 1 104 ? -8.897 -3.088 1.248 1.00 95.38 104 ILE A C 1
ATOM 818 O O . ILE A 1 104 ? -8.128 -4.035 1.088 1.00 95.38 104 ILE A O 1
ATOM 822 N N . ALA A 1 105 ? -8.985 -2.413 2.388 1.00 93.69 105 ALA A N 1
ATOM 823 C CA . ALA A 1 105 ? -8.167 -2.692 3.558 1.00 93.69 105 ALA A CA 1
ATOM 824 C C . ALA A 1 105 ? -8.932 -3.560 4.557 1.00 93.69 105 ALA A C 1
ATOM 826 O O . ALA A 1 105 ? -9.996 -3.162 5.034 1.00 93.69 105 ALA A O 1
ATOM 827 N N . GLU A 1 106 ? -8.377 -4.721 4.897 1.00 91.81 106 GLU A N 1
ATOM 828 C CA . GLU A 1 106 ? -8.833 -5.488 6.055 1.00 91.81 106 GLU A CA 1
ATOM 829 C C . GLU A 1 106 ? -8.306 -4.824 7.326 1.00 91.81 106 GLU A C 1
ATOM 831 O O . GLU A 1 106 ? -7.119 -4.523 7.425 1.00 91.81 106 GLU A O 1
ATOM 836 N N . ILE A 1 107 ? -9.177 -4.591 8.302 1.00 89.19 107 ILE A N 1
ATOM 837 C CA . ILE A 1 107 ? -8.814 -3.942 9.560 1.00 89.19 107 ILE A CA 1
ATOM 838 C C . ILE A 1 107 ? -8.816 -5.006 10.645 1.00 89.19 107 ILE A C 1
ATOM 840 O O . ILE A 1 107 ? -9.869 -5.532 11.014 1.00 89.19 107 ILE A O 1
ATOM 844 N N . TRP A 1 108 ? -7.623 -5.307 11.149 1.00 83.31 108 TRP A N 1
ATOM 845 C CA . TRP A 1 108 ? -7.396 -6.368 12.114 1.00 83.31 108 TRP A CA 1
ATOM 846 C C . TRP A 1 108 ? -6.846 -5.802 13.437 1.00 83.31 108 TRP A C 1
ATOM 848 O O . TRP A 1 108 ? -5.673 -5.415 13.522 1.00 83.31 108 TRP A O 1
ATOM 858 N N . PRO A 1 109 ? -7.653 -5.770 14.511 1.00 70.88 109 PRO A N 1
ATOM 859 C CA . PRO A 1 109 ? -7.195 -5.355 15.831 1.00 70.88 109 PRO A CA 1
ATOM 860 C C . PRO A 1 109 ? -6.381 -6.484 16.495 1.00 70.88 109 PRO A C 1
ATOM 862 O O . PRO A 1 109 ? -6.900 -7.234 17.314 1.00 70.88 109 PRO A O 1
ATOM 865 N N . GLU A 1 110 ? -5.090 -6.630 16.154 1.00 63.81 110 GLU A N 1
ATOM 866 C CA . GLU A 1 110 ? -4.215 -7.687 16.723 1.00 63.81 110 GLU A CA 1
ATOM 867 C C . GLU A 1 110 ? -4.057 -7.574 18.249 1.00 63.81 110 GLU A C 1
ATOM 869 O O . GLU A 1 110 ? -3.826 -8.568 18.939 1.00 63.81 110 GLU A O 1
ATOM 874 N N . ASN A 1 111 ? -4.218 -6.368 18.796 1.00 56.09 111 ASN A N 1
ATOM 875 C CA . ASN A 1 111 ? -4.137 -6.132 20.227 1.00 56.09 111 ASN A CA 1
ATOM 876 C C . ASN A 1 111 ? -5.522 -6.241 20.879 1.00 56.09 111 ASN A C 1
ATOM 878 O O . ASN A 1 111 ? -6.364 -5.353 20.757 1.00 56.09 111 ASN A O 1
ATOM 882 N N . ASN A 1 112 ? -5.697 -7.311 21.659 1.00 48.16 112 ASN A N 1
ATOM 883 C CA . ASN A 1 112 ? -6.828 -7.646 22.539 1.00 48.16 112 ASN A CA 1
ATOM 884 C C . ASN A 1 112 ? -7.108 -6.620 23.672 1.00 48.16 112 ASN A C 1
ATOM 886 O O . ASN A 1 112 ? -7.477 -7.005 24.782 1.00 48.16 112 ASN A O 1
ATOM 890 N N . LYS A 1 113 ? -6.928 -5.314 23.432 1.00 47.50 113 LYS A N 1
ATOM 891 C CA . LYS A 1 113 ? -7.476 -4.237 24.275 1.00 47.50 113 LYS A CA 1
ATOM 892 C C . LYS A 1 113 ? -8.875 -3.811 23.826 1.00 47.50 113 LYS A C 1
ATOM 894 O O . LYS A 1 113 ? -9.375 -2.777 24.256 1.00 47.50 113 LYS A O 1
ATOM 899 N N . ILE A 1 114 ? -9.535 -4.624 23.006 1.00 50.41 114 ILE A N 1
ATOM 900 C CA . ILE A 1 114 ? -10.991 -4.661 23.024 1.00 50.41 114 ILE A CA 1
ATOM 901 C C . ILE A 1 114 ? -11.369 -4.950 24.482 1.00 50.41 114 ILE A C 1
ATOM 903 O O . ILE A 1 114 ? -10.910 -5.944 25.047 1.00 50.41 114 ILE A O 1
ATOM 907 N N . ASP A 1 115 ? -12.102 -4.019 25.099 1.00 50.34 115 ASP A N 1
ATOM 908 C CA . ASP A 1 115 ? -12.673 -4.121 26.446 1.00 50.34 115 ASP A CA 1
ATOM 909 C C . ASP A 1 115 ? -12.978 -5.595 26.791 1.00 50.34 115 ASP A C 1
ATOM 911 O O . ASP A 1 115 ? -13.563 -6.285 25.952 1.00 50.34 115 ASP A O 1
ATOM 915 N N . PRO A 1 116 ? -12.587 -6.122 27.970 1.00 48.50 116 PRO A N 1
ATOM 916 C CA . PRO A 1 116 ? -12.957 -7.469 28.405 1.00 48.50 116 PRO A CA 1
ATOM 917 C C . PRO A 1 116 ? -14.430 -7.833 28.144 1.00 48.50 116 PRO A C 1
ATOM 919 O O . PRO A 1 116 ? -14.715 -9.002 27.891 1.00 48.50 116 PRO A O 1
ATOM 922 N N . SER A 1 117 ? -15.336 -6.844 28.140 1.00 53.06 117 SER A N 1
ATOM 923 C CA . SER A 1 117 ? -16.760 -6.980 27.796 1.00 53.06 117 SER A CA 1
ATOM 924 C C . SER A 1 117 ? -17.065 -7.288 26.314 1.00 53.06 117 SER A C 1
ATOM 926 O O . SER A 1 117 ? -18.154 -7.751 25.989 1.00 53.06 117 SER A O 1
ATOM 928 N N . ASN A 1 118 ? -16.120 -7.050 25.404 1.00 49.44 118 ASN A N 1
ATOM 929 C CA . ASN A 1 118 ? -16.240 -7.205 23.951 1.00 49.44 118 ASN A CA 1
ATOM 930 C C . ASN A 1 118 ? -15.339 -8.326 23.386 1.00 49.44 118 ASN A C 1
ATOM 932 O O . ASN A 1 118 ? -15.257 -8.475 22.167 1.00 49.44 118 ASN A O 1
ATOM 936 N N . ARG A 1 119 ? -14.707 -9.150 24.238 1.00 47.44 119 ARG A N 1
ATOM 937 C CA . ARG A 1 119 ? -13.872 -10.306 23.830 1.00 47.44 119 ARG A CA 1
ATOM 938 C C . ARG A 1 119 ? -14.596 -11.346 22.963 1.00 47.44 119 ARG A C 1
ATOM 940 O O . ARG A 1 119 ? -13.937 -12.162 22.332 1.00 47.44 119 ARG A O 1
ATOM 947 N N . GLU A 1 120 ? -15.927 -11.319 22.932 1.00 46.88 120 GLU A N 1
ATOM 948 C CA . GLU A 1 120 ? -16.760 -12.234 22.140 1.00 46.88 120 GLU A CA 1
ATOM 949 C C . GLU A 1 120 ? -17.082 -11.729 20.724 1.00 46.88 120 GLU A C 1
ATOM 951 O O . GLU A 1 120 ? -17.692 -12.456 19.941 1.00 46.88 120 GLU A O 1
ATOM 956 N N . LYS A 1 121 ? -16.700 -10.498 20.360 1.00 52.75 121 LYS A N 1
ATOM 957 C CA . LYS A 1 121 ? -17.022 -9.937 19.043 1.00 52.75 121 LYS A CA 1
ATOM 958 C C . LYS A 1 121 ? -15.817 -10.022 18.112 1.00 52.75 121 LYS A C 1
ATOM 960 O O . LYS A 1 121 ? -14.865 -9.257 18.233 1.00 52.75 121 LYS A O 1
ATOM 965 N N . ASP A 1 122 ? -15.900 -10.953 17.167 1.00 59.53 122 ASP A N 1
ATOM 966 C CA . ASP A 1 122 ? -15.022 -11.061 15.999 1.00 59.53 122 ASP A CA 1
ATOM 967 C C . ASP A 1 122 ? -15.246 -9.843 15.087 1.00 59.53 122 ASP A C 1
ATOM 969 O O . ASP A 1 122 ? -16.066 -9.848 14.169 1.00 59.53 122 ASP A O 1
ATOM 973 N N . PHE A 1 123 ? -14.602 -8.730 15.429 1.00 62.88 123 PHE A N 1
ATOM 974 C CA . PHE A 1 123 ? -14.725 -7.473 14.709 1.00 62.88 123 PHE A CA 1
ATOM 975 C C . PHE A 1 123 ? -13.737 -7.436 13.543 1.00 62.88 123 PHE A C 1
ATOM 977 O O . PHE A 1 123 ? -12.635 -6.901 13.662 1.00 62.88 123 PHE A O 1
ATOM 984 N N . ARG A 1 124 ? -14.155 -7.992 12.405 1.00 73.12 124 ARG A N 1
ATOM 985 C CA . ARG A 1 124 ? -13.460 -7.832 11.124 1.00 73.12 124 ARG A CA 1
ATOM 986 C C . ARG A 1 124 ? -14.156 -6.752 10.312 1.00 73.12 124 ARG A C 1
ATOM 988 O O . ARG A 1 124 ? -15.316 -6.895 9.938 1.00 73.12 124 ARG A O 1
ATOM 995 N N . PHE A 1 125 ? -13.449 -5.659 10.056 1.00 85.69 125 PHE A N 1
ATOM 996 C CA . PHE A 1 125 ? -13.952 -4.571 9.222 1.00 85.69 125 PHE A CA 1
ATOM 997 C C . PHE A 1 125 ? -13.193 -4.525 7.906 1.00 85.69 125 PHE A C 1
ATOM 999 O O . PHE A 1 125 ? -12.016 -4.888 7.846 1.00 85.69 125 PHE A O 1
ATOM 1006 N N . ILE A 1 126 ? -13.860 -4.027 6.868 1.00 89.75 126 ILE A N 1
ATOM 1007 C CA . ILE A 1 126 ? -13.215 -3.702 5.603 1.00 89.75 126 ILE A CA 1
ATOM 1008 C C . ILE A 1 126 ? -13.460 -2.229 5.289 1.00 89.75 126 ILE A C 1
ATOM 1010 O O . ILE A 1 126 ? -14.598 -1.763 5.229 1.00 89.75 126 ILE A O 1
ATOM 1014 N N . SER A 1 127 ? -12.384 -1.487 5.052 1.00 90.50 127 SER A N 1
ATOM 1015 C CA . SER A 1 127 ? -12.470 -0.168 4.427 1.00 90.50 127 SER A CA 1
ATOM 1016 C C . SER A 1 127 ? -12.371 -0.326 2.915 1.00 90.50 127 SER A C 1
ATOM 1018 O O . SER A 1 127 ? -11.491 -1.032 2.425 1.00 90.50 127 SER A O 1
ATOM 1020 N N . VAL A 1 128 ? -13.259 0.344 2.180 1.00 92.75 128 VAL A N 1
ATOM 1021 C CA . VAL A 1 128 ? -13.226 0.404 0.716 1.00 92.75 128 VAL A CA 1
ATOM 1022 C C . VAL A 1 128 ? -13.194 1.868 0.307 1.00 92.75 128 VAL A C 1
ATOM 1024 O O . VAL A 1 128 ? -14.132 2.617 0.569 1.00 92.75 128 VAL A O 1
ATOM 1027 N N . SER A 1 129 ? -12.100 2.290 -0.320 1.00 92.06 129 SER A N 1
ATOM 1028 C CA . SER A 1 129 ? -11.890 3.694 -0.670 1.00 92.06 129 SER A CA 1
ATOM 1029 C C . SER A 1 129 ? -11.062 3.835 -1.941 1.00 92.06 129 SER A C 1
ATOM 1031 O O . SER A 1 129 ? -10.065 3.142 -2.123 1.00 92.06 129 SER A O 1
ATOM 1033 N N . GLU A 1 130 ? -11.431 4.787 -2.793 1.00 92.12 130 GLU A N 1
ATOM 1034 C CA . GLU A 1 130 ? -10.604 5.246 -3.924 1.00 92.12 130 GLU A CA 1
ATOM 1035 C C . GLU A 1 130 ? -9.422 6.120 -3.469 1.00 92.12 130 GLU A C 1
ATOM 1037 O O . GLU A 1 130 ? -8.557 6.488 -4.255 1.00 92.12 130 GLU A O 1
ATOM 1042 N N . ASP A 1 131 ? -9.384 6.466 -2.1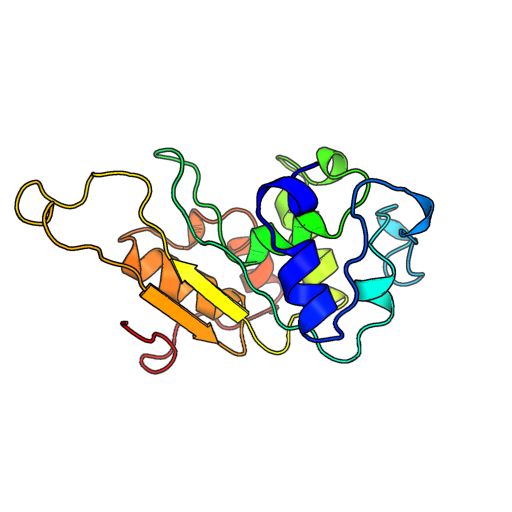83 1.00 93.06 131 ASP A N 1
ATOM 1043 C CA . ASP A 1 131 ? -8.338 7.259 -1.556 1.00 93.06 131 ASP A CA 1
ATOM 1044 C C . ASP A 1 131 ? -7.706 6.441 -0.421 1.00 93.06 131 ASP A C 1
ATOM 1046 O O . ASP A 1 131 ? -8.340 6.171 0.606 1.00 93.06 131 ASP A O 1
ATOM 1050 N N . ILE A 1 132 ? -6.454 6.024 -0.622 1.00 95.00 132 ILE A N 1
ATOM 1051 C CA . ILE A 1 132 ? -5.691 5.224 0.345 1.00 95.00 132 ILE A CA 1
ATOM 1052 C C . ILE A 1 132 ? -5.466 5.967 1.669 1.00 95.00 132 ILE A C 1
ATOM 1054 O O . ILE A 1 132 ? -5.470 5.342 2.727 1.00 95.00 132 ILE A O 1
ATOM 1058 N N . VAL A 1 133 ? -5.330 7.295 1.632 1.00 94.56 133 VAL A N 1
ATOM 1059 C CA . VAL A 1 133 ? -5.139 8.121 2.828 1.00 94.56 133 VAL A CA 1
ATOM 1060 C C . VAL A 1 133 ? -6.432 8.160 3.640 1.00 94.56 133 VAL A C 1
ATOM 1062 O O . VAL A 1 133 ? -6.391 8.019 4.862 1.00 94.56 133 VAL A O 1
ATOM 1065 N N . LEU A 1 134 ? -7.587 8.271 2.975 1.00 92.75 134 LEU A N 1
ATOM 1066 C CA . LEU A 1 134 ? -8.880 8.144 3.653 1.00 92.75 134 LEU A CA 1
ATOM 1067 C C . LEU A 1 134 ? -9.122 6.741 4.202 1.00 92.75 134 LEU A C 1
ATOM 1069 O O . LEU A 1 134 ? -9.682 6.620 5.290 1.00 92.75 134 LEU A O 1
ATOM 1073 N N . SER A 1 135 ? -8.679 5.697 3.492 1.00 92.69 135 SER A N 1
ATOM 1074 C CA . SER A 1 135 ? -8.759 4.321 3.996 1.00 92.69 135 SER A CA 1
ATOM 1075 C C . SER A 1 135 ? -8.000 4.174 5.315 1.00 92.69 135 SER A C 1
ATOM 1077 O O . SER A 1 135 ? -8.525 3.594 6.265 1.00 92.69 135 SER A O 1
ATOM 1079 N N . ASP A 1 136 ? -6.813 4.771 5.421 1.00 93.44 136 ASP A N 1
ATOM 1080 C CA . ASP A 1 136 ? -6.021 4.738 6.650 1.00 93.44 136 ASP A CA 1
ATOM 1081 C C . ASP A 1 136 ? -6.606 5.581 7.781 1.00 93.44 136 ASP A C 1
ATOM 1083 O O . ASP A 1 136 ? -6.643 5.125 8.924 1.00 93.44 136 ASP A O 1
ATOM 1087 N N . GLN A 1 137 ? -7.137 6.769 7.483 1.00 91.75 137 GLN A N 1
ATOM 1088 C CA . GLN A 1 137 ? -7.836 7.583 8.484 1.00 91.75 137 GLN A CA 1
ATOM 1089 C C . GLN A 1 137 ? -9.068 6.859 9.042 1.00 91.75 137 GLN A C 1
ATOM 1091 O O . GLN A 1 137 ? -9.268 6.809 10.257 1.00 91.75 137 GLN A O 1
ATOM 1096 N N . ALA A 1 138 ? -9.872 6.261 8.160 1.00 89.88 138 ALA A N 1
ATOM 1097 C CA . ALA A 1 138 ? -11.022 5.443 8.524 1.00 89.88 138 ALA A CA 1
ATOM 1098 C C . ALA A 1 138 ? -10.613 4.240 9.386 1.00 89.88 138 ALA A C 1
ATOM 1100 O O . ALA A 1 138 ? -11.219 3.977 10.425 1.00 89.88 138 ALA A O 1
ATOM 1101 N N . SER A 1 139 ? -9.556 3.536 8.981 1.00 89.12 139 SER A N 1
ATOM 1102 C CA . SER A 1 139 ? -9.077 2.347 9.683 1.00 89.12 139 SER A CA 1
ATOM 1103 C C . SER A 1 139 ? -8.521 2.677 11.068 1.00 89.12 139 SER A C 1
ATOM 1105 O O . SER A 1 139 ? -8.851 1.996 12.038 1.00 89.12 139 SER A O 1
ATOM 1107 N N . ALA A 1 140 ? -7.748 3.759 11.196 1.00 88.12 140 ALA A N 1
ATOM 1108 C CA . ALA A 1 140 ? -7.276 4.252 12.487 1.00 88.12 140 ALA A CA 1
ATOM 1109 C C . ALA A 1 140 ? -8.443 4.634 13.409 1.00 88.12 140 ALA A C 1
ATOM 1111 O O . ALA A 1 140 ? -8.450 4.247 14.576 1.00 88.12 140 ALA A O 1
ATOM 1112 N N . SER A 1 141 ? -9.469 5.309 12.875 1.00 86.19 141 SER A N 1
ATOM 1113 C CA . SER A 1 141 ? -10.668 5.665 13.640 1.00 86.19 141 SER A CA 1
ATOM 1114 C C . SER A 1 141 ? -11.394 4.433 14.192 1.00 86.19 141 SER A C 1
ATOM 1116 O O . SER A 1 141 ? -11.759 4.430 15.368 1.00 86.19 141 SER A O 1
ATOM 1118 N N . ILE A 1 142 ? -11.544 3.365 13.396 1.00 83.56 142 ILE A N 1
ATOM 1119 C CA . ILE A 1 142 ? -12.137 2.095 13.856 1.00 83.56 142 ILE A CA 1
ATOM 1120 C C . ILE A 1 142 ? -11.307 1.461 14.975 1.00 83.56 142 ILE A C 1
ATOM 1122 O O . ILE A 1 142 ? -11.864 0.936 15.938 1.00 83.56 142 ILE A O 1
ATOM 1126 N N . LEU A 1 143 ? -9.981 1.517 14.859 1.00 81.88 143 LEU A N 1
ATOM 1127 C CA . LEU A 1 143 ? -9.067 0.989 15.870 1.00 81.88 143 LEU A CA 1
ATOM 1128 C C . LEU A 1 143 ? -8.982 1.875 17.129 1.00 81.88 143 LEU A C 1
ATOM 1130 O O . LEU A 1 143 ? -8.314 1.492 18.088 1.00 81.88 143 LEU A O 1
ATOM 1134 N N . GLY A 1 144 ? -9.654 3.033 17.153 1.00 82.81 144 GLY A N 1
ATOM 1135 C CA . GLY A 1 144 ? -9.588 3.991 18.259 1.00 82.81 144 GLY A CA 1
ATOM 1136 C C . GLY A 1 144 ? -8.232 4.692 18.366 1.00 82.81 144 GLY A C 1
ATOM 1137 O O . GLY A 1 144 ? -7.808 5.043 19.466 1.00 82.81 144 GLY A O 1
ATOM 1138 N N . LEU A 1 145 ? -7.541 4.853 17.238 1.00 83.62 145 LEU A N 1
ATOM 1139 C CA . LEU A 1 145 ? -6.188 5.393 17.136 1.00 83.62 145 LEU A CA 1
ATOM 1140 C C . LEU A 1 145 ? -6.195 6.763 16.457 1.00 83.62 145 LEU A C 1
ATOM 1142 O O . LEU A 1 145 ? -7.072 7.074 15.648 1.00 83.62 145 LEU A O 1
ATOM 1146 N N . ASP A 1 146 ? -5.175 7.565 16.752 1.00 87.50 146 ASP A N 1
ATOM 1147 C CA . ASP A 1 146 ? -4.885 8.748 15.949 1.00 87.50 146 ASP A CA 1
ATOM 1148 C C . ASP A 1 146 ? -4.235 8.283 14.639 1.00 87.50 146 ASP A C 1
ATOM 1150 O O . ASP A 1 146 ? -3.210 7.598 14.645 1.00 87.50 146 ASP A O 1
ATOM 1154 N N . TYR A 1 147 ? -4.820 8.654 13.498 1.00 88.44 147 TYR A N 1
ATOM 1155 C CA . TYR A 1 147 ? -4.283 8.288 12.187 1.00 88.44 147 TYR A CA 1
ATOM 1156 C C . TYR A 1 147 ? -2.858 8.814 11.976 1.00 88.44 147 TYR A C 1
ATOM 1158 O O . TYR A 1 147 ? -2.090 8.219 11.2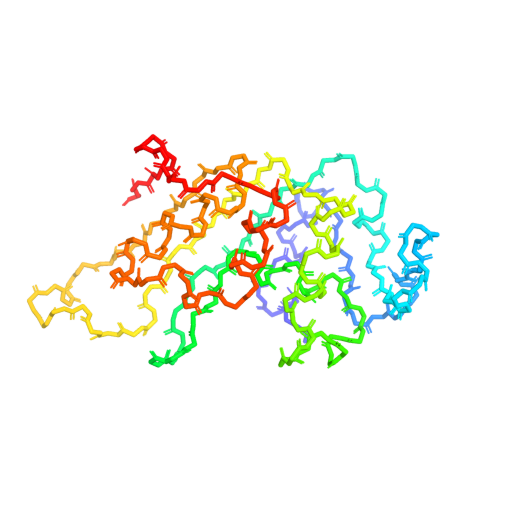23 1.00 88.44 147 TYR A O 1
ATOM 1166 N N . MET A 1 148 ? -2.453 9.874 12.682 1.00 89.81 148 MET A N 1
ATOM 1167 C CA . MET A 1 148 ? -1.081 10.388 12.653 1.00 89.81 148 MET A CA 1
ATOM 1168 C C . MET A 1 148 ? -0.042 9.403 13.207 1.00 89.81 148 MET A C 1
ATOM 1170 O O . MET A 1 148 ? 1.154 9.601 12.995 1.00 89.81 148 MET A O 1
ATOM 1174 N N . GLN A 1 149 ? -0.470 8.332 13.882 1.00 88.50 149 GLN A N 1
ATOM 1175 C CA . GLN A 1 149 ? 0.404 7.240 14.320 1.00 88.50 149 GLN A CA 1
ATOM 1176 C C . GLN A 1 149 ? 0.800 6.298 13.168 1.00 88.50 149 GLN A C 1
ATOM 1178 O O . GLN A 1 149 ? 1.745 5.521 13.312 1.00 88.50 149 GLN A O 1
ATOM 1183 N N . ILE A 1 150 ? 0.116 6.362 12.018 1.00 90.38 150 ILE A N 1
ATOM 1184 C CA . ILE A 1 150 ? 0.488 5.611 10.814 1.00 90.38 150 ILE A CA 1
ATOM 1185 C C . ILE A 1 150 ? 1.679 6.310 10.145 1.00 90.38 150 ILE A C 1
ATOM 1187 O O . ILE A 1 150 ? 1.583 7.430 9.637 1.00 90.38 150 ILE A O 1
ATOM 1191 N N . SER A 1 151 ? 2.830 5.635 10.132 1.00 88.25 151 SER A N 1
ATOM 1192 C CA . SER A 1 151 ? 4.077 6.199 9.606 1.00 88.25 151 SER A CA 1
ATOM 1193 C C . SER A 1 151 ? 3.990 6.479 8.101 1.00 88.25 151 SER A C 1
ATOM 1195 O O . SER A 1 151 ? 3.725 5.583 7.301 1.00 88.25 151 SER A O 1
ATOM 1197 N N . GLY A 1 152 ? 4.255 7.731 7.716 1.00 89.62 152 GLY A N 1
ATOM 1198 C CA . GLY A 1 152 ? 4.153 8.215 6.337 1.00 89.62 152 GLY A CA 1
ATOM 1199 C C . GLY A 1 152 ? 2.819 8.874 5.995 1.00 89.62 152 GLY A C 1
ATOM 1200 O O . GLY A 1 152 ? 2.744 9.574 4.984 1.00 89.62 152 GLY A O 1
ATOM 1201 N N . LEU A 1 153 ? 1.778 8.706 6.821 1.00 92.25 153 LEU A N 1
ATOM 1202 C CA . LEU A 1 153 ? 0.445 9.226 6.506 1.00 92.25 153 LEU A CA 1
ATOM 1203 C C . LEU A 1 153 ? 0.404 10.753 6.594 1.00 92.25 153 LEU A C 1
ATOM 1205 O O . LEU A 1 153 ? -0.157 11.411 5.719 1.00 92.25 153 LEU A O 1
ATOM 1209 N N . LYS A 1 154 ? 1.070 11.328 7.603 1.00 92.06 154 LYS A N 1
ATOM 1210 C CA . LYS A 1 154 ? 1.215 12.782 7.747 1.00 92.06 154 LYS A CA 1
ATOM 1211 C C . LYS A 1 154 ? 1.884 13.402 6.522 1.00 92.06 154 LYS A C 1
ATOM 1213 O O . LYS A 1 154 ? 1.389 14.391 5.988 1.00 92.06 154 LYS A O 1
ATOM 1218 N N . GLU A 1 155 ? 3.001 12.834 6.071 1.00 92.94 155 GLU A N 1
ATOM 1219 C CA . GLU A 1 155 ? 3.716 13.343 4.901 1.00 92.94 155 GLU A CA 1
ATOM 1220 C C . GLU A 1 155 ? 2.893 13.173 3.618 1.00 92.94 155 GLU A C 1
ATOM 1222 O O . GLU A 1 155 ? 2.884 14.079 2.787 1.00 92.94 155 GLU A O 1
ATOM 1227 N N . ALA A 1 156 ? 2.148 12.071 3.477 1.00 93.56 156 ALA A N 1
ATOM 1228 C CA . ALA A 1 156 ? 1.243 11.869 2.347 1.00 93.56 156 ALA A CA 1
ATOM 1229 C C . ALA A 1 156 ? 0.125 12.924 2.297 1.00 93.56 156 ALA A C 1
ATOM 1231 O O . ALA A 1 156 ? -0.140 13.489 1.235 1.00 93.56 156 ALA A O 1
ATOM 1232 N N . ILE A 1 157 ? -0.472 13.247 3.447 1.00 93.50 157 ILE A N 1
ATOM 1233 C CA . ILE A 1 157 ? -1.473 14.313 3.575 1.00 93.50 157 ILE A CA 1
ATOM 1234 C C . ILE A 1 157 ? -0.877 15.673 3.190 1.00 93.50 157 ILE A C 1
ATOM 1236 O O . ILE A 1 157 ? -1.464 16.399 2.391 1.00 93.50 157 ILE A O 1
ATOM 1240 N N . LEU A 1 158 ? 0.293 16.023 3.736 1.00 92.94 158 LEU A N 1
ATOM 1241 C CA . LEU A 1 158 ? 0.952 17.306 3.458 1.00 92.94 158 LEU A CA 1
ATOM 1242 C C . LEU A 1 158 ? 1.359 17.454 1.987 1.00 92.94 158 LEU A C 1
ATOM 1244 O O . LEU A 1 158 ? 1.345 18.562 1.459 1.00 92.94 158 LEU A O 1
ATOM 1248 N N . ALA A 1 159 ? 1.689 16.345 1.324 1.00 92.56 159 ALA A N 1
ATOM 1249 C CA . ALA A 1 159 ? 1.993 16.302 -0.102 1.00 92.56 159 ALA A CA 1
ATOM 1250 C C . ALA A 1 159 ? 0.741 16.335 -1.003 1.00 92.56 159 ALA A C 1
ATOM 1252 O O . ALA A 1 159 ? 0.879 16.347 -2.224 1.00 92.56 159 ALA A O 1
ATOM 1253 N N . GLY A 1 160 ? -0.472 16.342 -0.435 1.00 93.44 160 GLY A N 1
ATOM 1254 C CA . GLY A 1 160 ? -1.721 16.350 -1.200 1.00 93.44 160 GLY A CA 1
ATOM 1255 C C . GLY A 1 160 ? -2.036 15.020 -1.891 1.00 93.44 160 GLY A C 1
ATOM 1256 O O . GLY A 1 160 ? -2.761 15.006 -2.882 1.00 93.44 160 GLY A O 1
ATOM 1257 N N . LEU A 1 161 ? -1.504 13.901 -1.383 1.00 93.12 161 LEU A N 1
ATOM 1258 C CA . LEU A 1 161 ? -1.679 12.557 -1.958 1.00 93.12 161 LEU A CA 1
ATOM 1259 C C . LEU A 1 161 ? -2.983 11.867 -1.522 1.00 93.12 161 LEU A C 1
ATOM 1261 O O . LEU A 1 161 ? -3.182 10.685 -1.793 1.00 93.12 161 LEU A O 1
ATOM 1265 N N . GLY A 1 162 ? -3.862 12.605 -0.847 1.00 88.88 162 GLY A N 1
ATOM 1266 C CA .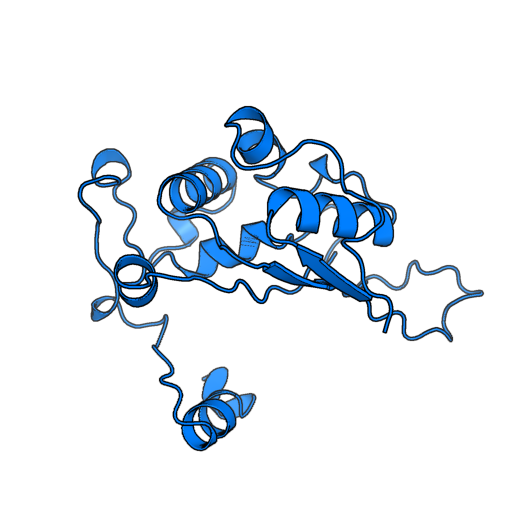 GLY A 1 162 ? -5.189 12.171 -0.438 1.00 88.88 162 GLY A CA 1
ATOM 1267 C C . GLY A 1 162 ? -5.903 13.247 0.377 1.00 88.88 162 GLY A C 1
ATOM 1268 O O . GLY A 1 162 ? -5.370 14.334 0.617 1.00 88.88 162 GLY A O 1
ATOM 1269 N N . ARG A 1 163 ? -7.139 12.964 0.782 1.00 84.25 163 ARG A N 1
ATOM 1270 C CA . ARG A 1 163 ? -8.008 13.897 1.514 1.00 84.25 163 ARG A CA 1
ATOM 1271 C C . ARG A 1 163 ? -7.772 13.812 3.028 1.00 84.25 163 ARG A C 1
ATOM 1273 O O . ARG A 1 163 ? -7.284 12.814 3.544 1.00 84.25 163 ARG A O 1
ATOM 1280 N N . GLN A 1 164 ? -8.129 14.870 3.759 1.00 73.19 164 GLN A N 1
ATOM 1281 C CA . GLN A 1 164 ? -7.878 14.992 5.207 1.00 73.19 164 GLN A CA 1
ATOM 1282 C C . GLN A 1 164 ? -8.991 14.462 6.121 1.00 73.19 164 GLN A C 1
ATOM 1284 O O . GLN A 1 164 ? -8.789 14.449 7.329 1.00 73.19 164 GLN A O 1
ATOM 1289 N N . ASN A 1 165 ? -10.149 14.066 5.581 1.00 70.19 165 ASN A N 1
ATOM 1290 C CA . ASN A 1 165 ? -11.271 13.597 6.396 1.00 70.19 165 ASN A CA 1
ATOM 1291 C C . ASN A 1 165 ? -11.985 12.406 5.740 1.00 70.19 165 ASN A C 1
ATOM 1293 O O . ASN A 1 165 ? -12.389 12.533 4.577 1.00 70.19 165 ASN A O 1
ATOM 1297 N N . PRO A 1 166 ? -12.192 11.288 6.462 1.00 64.62 166 PRO A N 1
ATOM 1298 C CA . PRO A 1 166 ? -12.918 10.136 5.942 1.00 64.62 166 PRO A CA 1
ATOM 1299 C C . PRO A 1 166 ? -14.386 10.489 5.702 1.00 64.62 166 PRO A C 1
ATOM 1301 O O . PRO A 1 166 ? -15.004 11.213 6.487 1.00 64.62 166 PRO A O 1
ATOM 1304 N N . LEU A 1 167 ? -14.956 9.967 4.616 1.00 61.12 167 LEU A N 1
ATOM 1305 C CA . LEU A 1 167 ? -16.393 10.067 4.375 1.00 61.12 167 LEU A CA 1
ATOM 1306 C C . LEU A 1 167 ? -17.106 8.909 5.095 1.00 61.12 167 LEU A C 1
ATOM 1308 O O . LEU A 1 167 ? -16.592 7.788 5.077 1.00 61.12 167 LEU A O 1
ATOM 1312 N N . PRO A 1 168 ? -18.300 9.128 5.680 1.00 56.12 168 PRO A N 1
ATOM 1313 C CA . PRO A 1 168 ? -19.036 8.084 6.402 1.00 56.12 168 PRO A CA 1
ATOM 1314 C C . PRO A 1 168 ? -19.322 6.812 5.582 1.00 56.12 168 PRO A C 1
ATOM 1316 O O . PRO A 1 168 ? -19.524 5.746 6.153 1.00 56.12 168 PRO A O 1
ATOM 1319 N N . GLU A 1 169 ? -19.337 6.915 4.252 1.00 62.28 169 GLU A N 1
ATOM 1320 C CA . GLU A 1 169 ? -19.777 5.865 3.321 1.00 62.28 169 GLU A CA 1
ATOM 1321 C C . GLU A 1 169 ? -18.653 4.901 2.877 1.00 62.28 169 GLU A C 1
ATOM 1323 O O . GLU A 1 169 ? -18.901 3.973 2.114 1.00 62.28 169 GLU A O 1
ATOM 1328 N N . GLN A 1 170 ? -17.412 5.097 3.343 1.00 65.75 170 GLN A N 1
ATOM 1329 C CA . GLN A 1 170 ? -16.216 4.367 2.868 1.00 65.75 170 GLN A CA 1
ATOM 1330 C C . GLN A 1 170 ? -15.827 3.146 3.723 1.00 65.75 170 GLN A C 1
ATOM 1332 O O . GLN A 1 170 ? -14.770 2.534 3.534 1.00 65.75 170 GLN A O 1
ATOM 1337 N N . ILE A 1 171 ? -16.652 2.800 4.710 1.00 64.75 171 ILE A N 1
ATOM 1338 C CA . ILE A 1 171 ? -16.386 1.715 5.653 1.00 64.75 171 ILE A CA 1
ATOM 1339 C C . ILE A 1 171 ? -17.538 0.726 5.584 1.00 64.75 171 ILE A C 1
ATOM 1341 O O . ILE A 1 171 ? -18.678 1.061 5.904 1.00 64.75 171 ILE A O 1
ATOM 1345 N N . ILE A 1 172 ? -17.226 -0.511 5.209 1.00 65.38 172 ILE A N 1
ATOM 1346 C CA . ILE A 1 172 ? -18.188 -1.604 5.195 1.00 65.38 172 ILE A CA 1
ATOM 1347 C C . ILE A 1 172 ? -17.921 -2.471 6.422 1.00 65.38 172 ILE A C 1
ATOM 1349 O O . ILE A 1 172 ? -16.848 -3.051 6.600 1.00 65.38 172 ILE A O 1
ATOM 1353 N N . LYS A 1 173 ? -18.927 -2.562 7.289 1.00 63.16 173 LYS A N 1
ATOM 1354 C CA . LYS A 1 173 ? -18.939 -3.548 8.364 1.00 63.16 173 LYS A CA 1
ATOM 1355 C C . LYS A 1 173 ? -19.410 -4.881 7.787 1.00 63.16 173 LYS A C 1
ATOM 1357 O O . LYS A 1 173 ? -20.494 -4.926 7.204 1.00 63.16 173 LYS A O 1
ATOM 1362 N N . LEU A 1 174 ? -18.594 -5.921 7.944 1.00 56.88 174 LEU A N 1
ATOM 1363 C CA . LEU A 1 174 ? -18.968 -7.297 7.621 1.00 56.88 174 LEU A CA 1
ATOM 1364 C C . LEU A 1 174 ? -19.622 -7.991 8.820 1.00 56.88 174 LEU A C 1
ATOM 1366 O O . LEU A 1 174 ? -19.326 -7.597 9.974 1.00 56.88 174 LEU A O 1
#

pLDDT: mean 84.39, std 13.4, range [46.88, 97.81]

Secondary structure (DSSP, 8-state):
-HHHHHSHHHHHHHTT-----SS-GGGEE--GGGGGGT--EEHHHHH-SS-EE--EEEEEETTEEE-GGGGGGGGBTTGGGGSGGGHHHHHHHHHHH---SEEEEEEE--S--S-GGGTT----EEEEES-HHHHHHHHHHHTT--GGGBTTHHHHHHTTSS-SS--GGGEEE-

Radius of gyration: 16.73 Å; chains: 1; bounding box: 38×40×44 Å

Foldseek 3Di:
DVCVVVVVCVVCVVVVHDDDDLQDLVQWDQDPLRVVVVWTFGVCLVPDPADEQEEEFEDPDPLATAASLQSRCSRTNPSVCCPDPNVLVSSLSSLVVPNHQKYWYWQDYPDPPPPPVCNPDPFIKIFIDSQRLLSLCVSCVVNVHHSVSHPNSVVCVVVVSGDDYHDPPGIDGD

Sequence (174 aa):
QSYKNSGIERVAKDAAARVYPANDARYYSLPESMSYKSILIHQAFVNADIIINLPVVSMPREEQVKGAIDNYLGLVWERNKCIGIHQSECITSLLSYKAPQLTIAEIWPENNKIDPSNREKDFRFISVSEDIVLSDQASASILGLDYMQISGLKEAILAGLGRQNPLPEQIIKL